Protein AF-A0A557SQX6-F1 (afdb_monomer_lite)

pLDDT: mean 94.91, std 8.96, range [35.91, 98.56]

Radius of gyration: 18.78 Å; chains: 1; bounding box: 42×36×48 Å

InterPro domains:
  IPR050682 Molybdate-binding protein ModA/tungstate-binding [PTHR30632] (2-150)

Organism: NCBI:txid2035267

Structure (mmCIF, N/CA/C/O backbone):
data_AF-A0A557SQX6-F1
#
_entry.id   AF-A0A557SQX6-F1
#
loop_
_atom_site.group_PDB
_atom_site.id
_atom_site.type_symbol
_atom_site.label_atom_id
_atom_site.label_alt_id
_atom_site.label_comp_id
_atom_site.label_asym_id
_atom_site.label_entity_id
_atom_site.label_seq_id
_atom_site.pdbx_PDB_ins_code
_atom_site.Cartn_x
_atom_site.Cartn_y
_atom_site.Cartn_z
_atom_site.occupancy
_atom_site.B_iso_or_equiv
_atom_site.auth_seq_id
_atom_site.auth_comp_id
_atom_site.auth_asym_id
_atom_site.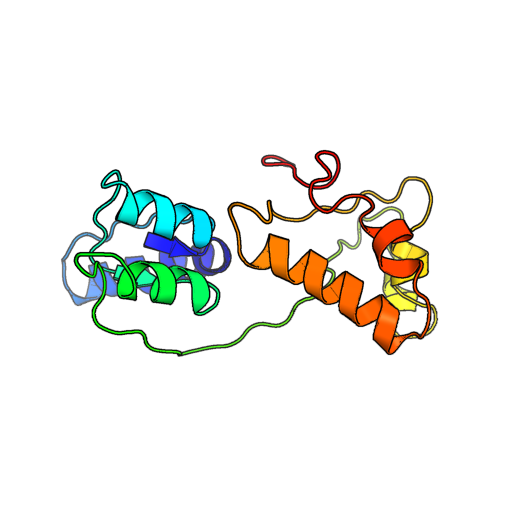auth_atom_id
_atom_site.pdbx_PDB_model_num
ATOM 1 N N . MET A 1 1 ? -12.203 -1.960 12.581 1.00 97.19 1 MET A N 1
ATOM 2 C CA . MET A 1 1 ? -11.815 -1.516 11.217 1.00 97.19 1 MET A CA 1
ATOM 3 C C . MET A 1 1 ? -10.361 -1.873 10.956 1.00 97.19 1 MET A C 1
ATOM 5 O O . MET A 1 1 ? -9.567 -1.877 11.889 1.00 97.19 1 MET A O 1
ATOM 9 N N . TYR A 1 2 ? -9.987 -2.161 9.713 1.00 97.69 2 TYR A N 1
ATOM 10 C CA . TYR A 1 2 ? -8.621 -2.588 9.388 1.00 97.69 2 TYR A CA 1
ATOM 11 C C . TYR A 1 2 ? -8.209 -2.144 7.972 1.00 97.69 2 TYR A C 1
ATOM 13 O O . TYR A 1 2 ? -9.048 -1.768 7.150 1.00 97.69 2 TYR A O 1
ATOM 21 N N . ALA A 1 3 ? -6.904 -2.149 7.690 1.00 97.06 3 ALA A N 1
ATOM 22 C CA . ALA A 1 3 ? -6.372 -1.817 6.371 1.00 97.06 3 ALA A CA 1
ATOM 23 C C . ALA A 1 3 ? -6.873 -2.805 5.310 1.00 97.06 3 ALA A C 1
ATOM 25 O O . ALA A 1 3 ? -6.971 -3.999 5.574 1.00 97.06 3 ALA A O 1
ATOM 26 N N . GLY A 1 4 ? -7.118 -2.344 4.083 1.00 94.25 4 GLY A N 1
ATOM 27 C CA . GLY A 1 4 ? -7.612 -3.196 2.993 1.00 94.25 4 GLY A CA 1
ATOM 28 C C . GLY A 1 4 ? -6.761 -4.450 2.728 1.00 94.25 4 GLY A C 1
ATOM 29 O O . GLY A 1 4 ? -7.296 -5.488 2.353 1.00 94.25 4 GLY A O 1
ATOM 30 N N . SER A 1 5 ? -5.453 -4.400 2.997 1.00 93.44 5 SER A N 1
ATOM 31 C CA . SER A 1 5 ? -4.548 -5.558 2.905 1.00 93.44 5 SER A CA 1
ATOM 32 C C . SER A 1 5 ? -4.857 -6.689 3.897 1.00 93.44 5 SER A C 1
ATOM 34 O O . SER A 1 5 ? -4.362 -7.796 3.720 1.00 93.44 5 SER A O 1
ATOM 36 N N . PHE A 1 6 ? -5.669 -6.434 4.925 1.00 95.31 6 PHE A N 1
ATOM 37 C CA . PHE A 1 6 ? -6.049 -7.400 5.955 1.00 95.31 6 PHE A CA 1
ATOM 38 C C . PHE A 1 6 ? -7.421 -8.047 5.732 1.00 95.31 6 PHE A C 1
ATOM 40 O O . PHE A 1 6 ? -7.755 -8.957 6.486 1.00 95.31 6 PHE A O 1
ATOM 47 N N . VAL A 1 7 ? -8.192 -7.636 4.710 1.00 95.94 7 VAL A N 1
ATOM 48 C CA . VAL A 1 7 ? -9.579 -8.103 4.478 1.00 95.94 7 VAL A CA 1
ATOM 49 C C . VAL A 1 7 ? -9.686 -9.621 4.561 1.00 95.94 7 VAL A C 1
ATOM 51 O O . VAL A 1 7 ? -10.436 -10.129 5.381 1.00 95.94 7 VAL A O 1
ATOM 54 N N . LYS A 1 8 ? -8.879 -10.354 3.789 1.00 95.25 8 LYS A N 1
ATOM 55 C CA . LYS A 1 8 ? -8.960 -11.819 3.763 1.00 95.25 8 LYS A CA 1
ATOM 56 C C . LYS A 1 8 ? -8.684 -12.453 5.132 1.00 95.25 8 LYS A C 1
ATOM 58 O O . LYS A 1 8 ? -9.381 -13.365 5.544 1.00 95.25 8 LYS A O 1
ATOM 63 N N . ILE A 1 9 ? -7.681 -11.957 5.857 1.00 94.88 9 ILE A N 1
ATOM 64 C CA . ILE A 1 9 ? -7.322 -12.491 7.180 1.00 94.88 9 ILE A CA 1
ATOM 65 C C . ILE A 1 9 ? -8.429 -12.196 8.195 1.00 94.88 9 ILE A C 1
ATOM 67 O O . ILE A 1 9 ? -8.778 -13.053 9.003 1.00 94.88 9 ILE A O 1
ATOM 71 N N . PHE A 1 10 ? -8.979 -10.985 8.174 1.00 96.56 10 PHE A N 1
ATOM 72 C CA . PHE A 1 10 ? -9.982 -10.578 9.145 1.00 96.56 10 PHE A CA 1
ATOM 73 C C . PHE A 1 10 ? -11.340 -11.226 8.894 1.00 96.56 10 PHE A C 1
ATOM 75 O O . PHE A 1 10 ? -11.961 -11.676 9.851 1.00 96.56 10 PHE A O 1
ATOM 82 N N . GLU A 1 11 ? -11.757 -11.339 7.636 1.00 97.12 11 GLU A N 1
ATOM 83 C CA . GLU A 1 11 ? -13.059 -11.910 7.284 1.00 97.12 11 GLU A CA 1
ATOM 84 C C . GLU A 1 11 ? -13.051 -13.446 7.281 1.00 97.12 11 GLU A C 1
ATOM 86 O O . GLU A 1 11 ? -14.001 -14.050 7.770 1.00 97.12 11 GLU A O 1
ATOM 91 N N . ASP A 1 12 ? -11.975 -14.095 6.816 1.00 97.44 12 ASP A N 1
ATOM 92 C CA . ASP A 1 12 ? -11.951 -15.562 6.695 1.00 97.44 12 ASP A CA 1
ATOM 93 C C . ASP A 1 12 ? -11.418 -16.262 7.958 1.00 97.44 12 ASP A C 1
ATOM 95 O O . ASP A 1 12 ? -11.700 -17.442 8.174 1.00 97.44 12 ASP A O 1
ATOM 99 N N . ILE A 1 13 ? -10.610 -15.575 8.781 1.00 97.38 13 ILE A N 1
ATOM 100 C CA . ILE A 1 13 ? -9.874 -16.200 9.896 1.00 97.38 13 ILE A CA 1
ATOM 101 C C . ILE A 1 13 ? -10.218 -15.547 11.236 1.00 97.38 13 ILE A C 1
ATOM 103 O O . ILE A 1 13 ? -10.786 -16.203 12.108 1.00 97.38 13 ILE A O 1
ATOM 107 N N . ILE A 1 14 ? -9.865 -14.272 11.432 1.00 96.56 14 ILE A N 1
ATOM 108 C CA . ILE A 1 14 ? -9.927 -13.632 12.758 1.00 96.56 14 ILE A CA 1
ATOM 109 C C . ILE A 1 14 ? -11.368 -13.429 13.219 1.00 96.56 14 ILE A C 1
ATOM 111 O O . ILE A 1 14 ? -11.691 -13.782 14.350 1.00 96.56 14 ILE A O 1
ATOM 115 N N . GLY A 1 15 ? -12.229 -12.887 12.357 1.00 97.25 15 GLY A N 1
ATOM 116 C CA . GLY A 1 15 ? -13.639 -12.650 12.651 1.00 97.25 15 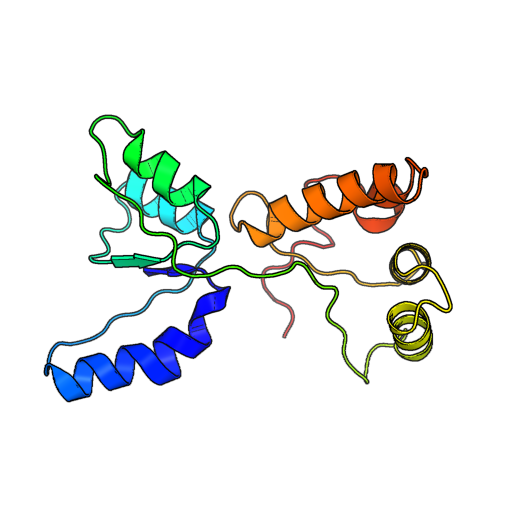GLY A CA 1
ATOM 117 C C . GLY A 1 15 ? -14.360 -13.937 13.054 1.00 97.25 15 GLY A C 1
ATOM 118 O O . GLY A 1 15 ? -14.820 -14.022 14.195 1.00 97.25 15 GLY A O 1
ATOM 119 N N . PRO A 1 16 ? -14.380 -14.977 12.197 1.00 97.88 16 PRO A N 1
ATOM 120 C CA . PRO A 1 16 ? -15.000 -16.259 12.526 1.00 97.88 16 PRO A CA 1
ATOM 121 C C . PRO A 1 16 ? -14.432 -16.903 13.798 1.00 97.88 16 PRO A C 1
ATOM 123 O O . PRO A 1 16 ? -15.196 -17.383 14.639 1.00 97.88 16 PRO A O 1
ATOM 126 N N . ALA A 1 17 ? -13.106 -16.883 13.985 1.00 98.19 17 ALA A N 1
ATOM 127 C CA . ALA A 1 17 ? -12.477 -17.444 15.179 1.00 98.19 17 ALA A CA 1
ATOM 128 C C . ALA A 1 17 ? -12.883 -16.694 16.457 1.00 98.19 17 ALA A C 1
ATOM 130 O O . ALA A 1 17 ? -13.225 -17.332 17.452 1.00 98.19 17 ALA A O 1
ATOM 131 N N . PHE A 1 18 ? -12.895 -15.358 16.428 1.00 97.88 18 PHE A N 1
ATOM 132 C CA . PHE A 1 18 ? -13.312 -14.525 17.556 1.00 97.88 18 PHE A CA 1
ATOM 133 C C . PHE A 1 18 ? -14.772 -14.781 17.935 1.00 97.88 18 PHE A C 1
ATOM 135 O O . PHE A 1 18 ? -15.067 -14.992 19.114 1.00 97.88 18 PHE A O 1
ATOM 142 N N . GLN A 1 19 ? -15.679 -14.820 16.952 1.00 97.75 19 GLN A N 1
ATOM 143 C CA . GLN A 1 19 ? -17.095 -15.094 17.211 1.00 97.75 19 GLN A CA 1
ATOM 144 C C . GLN A 1 19 ? -17.293 -16.484 17.814 1.00 97.75 19 GLN A C 1
ATOM 146 O O . GLN A 1 19 ? -18.015 -16.625 18.797 1.00 97.75 19 GLN A O 1
ATOM 151 N N . ASN A 1 20 ? -16.618 -17.501 17.271 1.00 98.12 20 ASN A N 1
ATOM 152 C CA . ASN A 1 20 ? -16.729 -18.872 17.765 1.00 98.12 20 ASN A CA 1
ATOM 153 C C . ASN A 1 20 ? -16.173 -19.037 19.191 1.00 98.12 20 ASN A C 1
ATOM 155 O O . ASN A 1 20 ? -16.725 -19.794 19.982 1.00 98.12 20 ASN A O 1
ATOM 159 N N . GLN A 1 21 ? -15.086 -18.337 19.531 1.00 98.44 21 GLN A N 1
ATOM 160 C CA . GLN A 1 21 ? -14.450 -18.456 20.847 1.00 98.44 21 GLN A CA 1
ATOM 161 C C . GLN A 1 21 ? -15.134 -17.625 21.937 1.00 98.44 21 GLN A C 1
ATOM 163 O O . GLN A 1 21 ? -15.117 -18.024 23.099 1.00 98.44 21 GLN A O 1
ATOM 168 N N . THR A 1 22 ? -15.704 -16.470 21.588 1.00 97.88 22 THR A N 1
ATOM 169 C CA . THR A 1 22 ? -16.225 -15.510 22.578 1.00 97.88 22 THR A CA 1
ATOM 170 C C . THR A 1 22 ? -17.748 -15.424 22.609 1.00 97.88 22 THR A C 1
ATOM 172 O O . THR A 1 22 ? -18.313 -14.968 23.598 1.00 97.88 22 THR A O 1
ATOM 175 N N . GLY A 1 23 ? -18.425 -15.821 21.528 1.00 97.56 23 GLY A N 1
ATOM 176 C CA . GLY A 1 23 ? -19.859 -15.598 21.331 1.00 97.56 23 GLY A CA 1
ATOM 177 C C . GLY A 1 23 ? -20.237 -14.145 21.007 1.00 97.56 23 GLY A C 1
ATOM 178 O O . GLY A 1 23 ? -21.410 -13.867 20.757 1.00 97.56 23 GLY A O 1
ATOM 179 N N . HIS A 1 24 ? -19.285 -13.206 20.982 1.00 97.31 24 HIS A N 1
ATOM 180 C CA . HIS A 1 24 ? -19.547 -11.819 20.599 1.00 97.31 24 HIS A CA 1
ATOM 181 C C . HIS A 1 24 ? -19.633 -11.665 19.081 1.00 97.31 24 HIS A C 1
ATOM 183 O O . HIS A 1 24 ? -18.955 -12.360 18.331 1.00 97.31 24 HIS A O 1
ATOM 189 N N . THR A 1 25 ? -20.465 -10.732 18.612 1.00 97.06 25 THR A N 1
ATOM 190 C CA . THR A 1 25 ? -20.579 -10.451 17.174 1.00 97.06 25 THR A CA 1
ATOM 191 C C . THR A 1 25 ? -19.340 -9.716 16.681 1.00 97.06 25 THR A C 1
ATOM 193 O O . THR A 1 25 ? -18.918 -8.729 17.277 1.00 97.06 25 THR A O 1
ATOM 196 N N . TYR A 1 26 ? -18.786 -10.184 15.568 1.00 96.94 26 TYR A N 1
ATOM 197 C CA . TYR A 1 26 ? -17.712 -9.512 14.855 1.00 96.94 26 TYR A CA 1
ATOM 198 C C . TYR A 1 26 ? -18.298 -8.672 13.717 1.00 96.94 26 TYR A C 1
ATOM 200 O O . TYR A 1 26 ? -19.144 -9.153 12.965 1.00 96.94 26 TYR A O 1
ATOM 208 N N . VAL A 1 27 ? -17.832 -7.428 13.580 1.00 96.56 27 VAL A N 1
ATOM 209 C CA . VAL A 1 27 ? -18.161 -6.555 12.447 1.00 96.56 27 VAL A CA 1
ATOM 210 C C . VAL A 1 27 ? -16.871 -5.964 11.887 1.00 96.56 27 VAL A C 1
ATOM 212 O O . VAL A 1 27 ? -16.220 -5.121 12.512 1.00 96.56 27 VAL A O 1
ATOM 215 N N . GLY A 1 28 ? -16.492 -6.427 10.699 1.00 96.12 28 GLY A N 1
ATOM 216 C CA . GLY A 1 28 ? -15.322 -5.965 9.970 1.00 96.12 28 GLY A CA 1
ATOM 217 C C . GLY A 1 28 ? -15.647 -4.872 8.953 1.00 96.12 28 GLY A C 1
ATOM 218 O O . GLY A 1 28 ? -16.701 -4.864 8.325 1.00 96.12 28 GLY A O 1
ATOM 219 N N . GLU A 1 29 ? -14.722 -3.928 8.775 1.00 96.94 29 GLU A N 1
ATOM 220 C CA . GLU A 1 29 ? -14.782 -2.947 7.687 1.00 96.94 29 GLU A CA 1
ATOM 221 C C . GLU A 1 29 ? -13.352 -2.628 7.232 1.00 96.94 29 GLU A C 1
ATOM 223 O O . GLU A 1 29 ? -12.570 -2.008 7.968 1.00 96.94 29 GLU A O 1
ATOM 228 N N . GLY A 1 30 ? -13.022 -3.082 6.020 1.00 96.25 30 GLY A N 1
ATOM 229 C CA . GLY A 1 30 ? -11.745 -2.846 5.353 1.00 96.25 30 GLY A CA 1
ATOM 230 C C . GLY A 1 30 ? -11.747 -1.564 4.518 1.00 96.25 30 GLY A C 1
ATOM 231 O O . GLY A 1 30 ? -12.629 -1.368 3.680 1.00 96.25 30 GLY A O 1
ATOM 232 N N . LYS A 1 31 ? -10.752 -0.692 4.722 1.00 96.81 31 LYS A N 1
ATOM 233 C CA . LYS A 1 31 ? -10.516 0.531 3.923 1.00 96.81 31 LYS A CA 1
ATOM 234 C C . LYS A 1 31 ? -9.025 0.887 3.873 1.00 96.81 31 LYS A C 1
ATOM 236 O O . LYS A 1 31 ? -8.210 0.270 4.555 1.00 96.81 31 LYS A O 1
ATOM 241 N N . GLY A 1 32 ? -8.652 1.899 3.089 1.00 96.50 32 GLY A N 1
ATOM 242 C CA . GLY A 1 32 ? -7.307 2.478 3.170 1.00 96.50 32 GLY A CA 1
ATOM 243 C C . GLY A 1 32 ? -7.056 3.081 4.558 1.00 96.50 32 GLY A C 1
ATOM 244 O O . GLY A 1 32 ? -7.930 3.740 5.118 1.00 96.50 32 GLY A O 1
ATOM 245 N N . SER A 1 33 ? -5.891 2.842 5.161 1.00 98.06 33 SER A N 1
ATOM 246 C CA . SER A 1 33 ? -5.663 3.223 6.565 1.00 98.06 33 SER A CA 1
ATOM 247 C C . SER A 1 33 ? -5.683 4.734 6.801 1.00 98.06 33 SER A C 1
ATOM 249 O O . SER A 1 33 ? -6.149 5.171 7.851 1.00 98.06 33 SER A O 1
ATOM 251 N N . VAL A 1 34 ? -5.259 5.541 5.819 1.00 97.81 34 VAL A N 1
ATOM 252 C CA . VAL A 1 34 ? -5.387 7.006 5.899 1.00 97.81 34 VAL A CA 1
ATOM 253 C C . VAL A 1 34 ? -6.865 7.386 5.923 1.00 97.81 34 VAL A C 1
ATOM 255 O O . VAL A 1 34 ? -7.281 8.164 6.782 1.00 97.81 34 VAL A O 1
ATOM 258 N N . GLN A 1 35 ? -7.680 6.764 5.067 1.00 97.75 35 GLN A N 1
ATOM 259 C CA . GLN A 1 35 ? -9.129 6.954 5.070 1.00 97.75 35 GLN A CA 1
ATOM 260 C C . GLN A 1 35 ? -9.761 6.561 6.412 1.00 97.75 35 GLN A C 1
ATOM 262 O O . GLN A 1 35 ? -10.573 7.321 6.932 1.00 97.75 35 GLN A O 1
ATOM 267 N N . VAL A 1 36 ? -9.379 5.421 7.001 1.00 98.12 36 VAL A N 1
ATOM 268 C CA . VAL A 1 36 ? -9.879 5.014 8.328 1.00 98.12 36 VAL A CA 1
ATOM 269 C C . VAL A 1 36 ? -9.505 6.045 9.390 1.00 98.12 36 VAL A C 1
ATOM 271 O O . VAL A 1 36 ? -10.379 6.473 10.137 1.00 98.12 36 VAL A O 1
ATOM 274 N N . SER A 1 37 ? -8.249 6.504 9.423 1.00 98.19 37 SER A N 1
ATOM 275 C CA . SER A 1 37 ? -7.826 7.529 10.387 1.00 98.19 37 SER A CA 1
ATOM 276 C C . SER A 1 37 ? -8.607 8.839 10.231 1.00 98.19 37 SER A C 1
ATOM 278 O O . SER A 1 37 ? -8.984 9.443 11.229 1.00 98.19 37 SER A O 1
ATOM 280 N N . ASN A 1 38 ? -8.929 9.250 8.998 1.00 98.12 38 ASN A N 1
ATOM 281 C CA . ASN A 1 38 ? -9.764 10.427 8.758 1.00 98.12 38 ASN A CA 1
ATOM 282 C C . ASN A 1 38 ? -11.199 10.199 9.265 1.00 98.12 38 ASN A C 1
ATOM 284 O O . ASN A 1 38 ? -11.729 11.049 9.966 1.00 98.12 38 ASN A O 1
ATOM 288 N N . LEU A 1 39 ? -11.804 9.035 8.994 1.00 98.38 39 LEU A N 1
ATOM 289 C CA . LEU A 1 39 ? -13.157 8.709 9.469 1.00 98.38 39 LEU A CA 1
ATOM 290 C C . LEU A 1 39 ? -13.266 8.690 11.000 1.00 98.38 39 LEU A C 1
ATOM 292 O O . LEU A 1 39 ? -14.289 9.115 11.529 1.00 98.38 39 LEU A O 1
ATOM 296 N N . ILE A 1 40 ? -12.232 8.204 11.694 1.00 98.31 40 ILE A N 1
ATOM 297 C CA . ILE A 1 40 ? -12.169 8.219 13.163 1.00 98.31 40 ILE A CA 1
ATOM 298 C C . ILE A 1 40 ? -12.039 9.655 13.667 1.00 98.31 40 ILE A C 1
ATOM 300 O O . ILE A 1 40 ? -12.820 10.090 14.508 1.00 98.31 40 ILE A O 1
ATOM 304 N N . ARG A 1 41 ? -11.079 10.408 13.119 1.00 97.81 41 ARG A N 1
ATOM 305 C CA . ARG A 1 41 ? -10.818 11.795 13.516 1.00 97.81 41 ARG A CA 1
ATOM 306 C C . ARG A 1 41 ? -12.025 12.702 13.315 1.00 97.81 41 ARG A C 1
ATOM 308 O O . ARG A 1 41 ? -12.307 13.546 14.157 1.00 97.81 41 ARG A O 1
ATOM 315 N N . ASP A 1 42 ? -12.730 12.508 12.211 1.00 97.62 42 ASP A N 1
ATOM 316 C CA . ASP A 1 42 ? -13.877 13.324 11.836 1.00 97.62 42 ASP A CA 1
ATOM 317 C C . ASP A 1 42 ? -15.186 12.806 12.490 1.00 97.62 42 ASP A C 1
ATOM 319 O O . ASP A 1 42 ? -16.257 13.360 12.258 1.00 97.62 42 ASP A O 1
ATOM 323 N N . GLY A 1 43 ? -15.123 11.746 13.313 1.00 97.25 43 GLY A N 1
ATOM 324 C CA . GLY A 1 43 ? -16.251 11.221 14.095 1.00 97.25 43 GLY A CA 1
ATOM 325 C C . GLY A 1 43 ? -17.264 10.374 13.314 1.00 97.25 43 GLY A C 1
ATOM 326 O O . GLY A 1 43 ? -18.286 9.970 13.864 1.00 97.25 43 GLY A O 1
ATOM 327 N N . PHE A 1 44 ? -17.001 10.059 12.043 1.00 98.00 44 PHE A N 1
ATOM 328 C CA . PHE A 1 44 ? -17.885 9.235 11.206 1.00 98.00 44 PHE A CA 1
ATOM 329 C C . PHE A 1 44 ? -17.800 7.729 11.506 1.00 98.00 44 PHE A C 1
ATOM 331 O O . PHE A 1 44 ? -18.655 6.951 11.056 1.00 98.00 44 PHE A O 1
ATOM 338 N N . ARG A 1 45 ? -16.750 7.293 12.213 1.00 97.69 45 ARG A N 1
ATOM 339 C CA . ARG A 1 45 ? -16.542 5.911 12.663 1.00 97.69 45 ARG A CA 1
ATOM 340 C C . ARG A 1 45 ? -15.906 5.879 14.048 1.00 97.69 45 ARG A C 1
ATOM 342 O O . ARG A 1 45 ? -14.988 6.638 14.321 1.00 97.69 45 ARG A O 1
ATOM 349 N N . THR A 1 46 ? -16.338 4.934 14.874 1.00 96.94 46 THR A N 1
ATOM 350 C CA . THR A 1 46 ? -15.837 4.723 16.242 1.00 96.94 46 THR A CA 1
ATOM 351 C C . THR A 1 46 ? -15.516 3.237 16.457 1.00 96.94 46 THR A C 1
ATOM 353 O O . THR A 1 46 ? -16.269 2.542 17.138 1.00 96.94 46 THR A O 1
ATOM 356 N N . PRO A 1 47 ? -14.483 2.686 15.794 1.00 97.12 47 PRO A N 1
ATOM 357 C CA . PRO A 1 47 ? -14.171 1.267 15.907 1.00 97.12 47 PRO A CA 1
ATOM 358 C C . PRO A 1 47 ? -13.548 0.933 17.265 1.00 97.12 47 PRO A C 1
ATOM 360 O O . PRO A 1 47 ? -12.714 1.690 17.752 1.00 97.12 47 PRO A O 1
ATOM 363 N N . ASP A 1 48 ? -13.849 -0.253 17.798 1.00 96.44 48 ASP A N 1
ATOM 364 C CA . ASP A 1 48 ? -13.183 -0.764 19.007 1.00 96.44 48 ASP A CA 1
ATOM 365 C C . ASP A 1 48 ? -11.698 -1.074 18.755 1.00 96.44 48 ASP A C 1
ATOM 367 O O . ASP A 1 48 ? -10.847 -0.891 19.620 1.00 96.44 48 ASP A O 1
ATOM 371 N N . ILE A 1 49 ? -11.379 -1.543 17.543 1.00 96.12 49 ILE A N 1
ATOM 372 C CA . ILE A 1 49 ? -10.015 -1.861 17.105 1.00 96.12 49 ILE A CA 1
ATOM 373 C C . ILE A 1 49 ? -9.769 -1.252 15.724 1.00 96.12 49 ILE A C 1
ATOM 375 O O . ILE A 1 49 ? -10.554 -1.459 14.787 1.00 96.12 49 ILE A O 1
ATOM 379 N N . PHE A 1 50 ? -8.640 -0.552 15.580 1.00 97.94 50 PHE A N 1
ATOM 380 C CA . PHE A 1 50 ? -8.104 -0.107 14.297 1.00 97.94 50 PHE A CA 1
ATOM 381 C C . PHE A 1 50 ? -6.749 -0.762 14.008 1.00 97.94 50 PHE A C 1
ATOM 383 O O . PHE A 1 50 ? -5.773 -0.529 14.713 1.00 97.94 50 PHE A O 1
ATOM 390 N N . VAL A 1 51 ? -6.684 -1.551 12.932 1.00 97.69 51 VAL A N 1
ATOM 391 C CA . VAL A 1 51 ? -5.437 -2.162 12.445 1.00 97.69 51 VAL A CA 1
ATOM 392 C C . VAL A 1 51 ? -4.982 -1.474 11.161 1.00 97.69 51 VAL A C 1
ATOM 394 O O . VAL A 1 51 ? -5.614 -1.603 10.113 1.00 97.69 51 VAL A O 1
ATOM 397 N N . SER A 1 52 ? -3.893 -0.713 11.239 1.00 97.44 52 SER A N 1
ATOM 398 C CA . SER A 1 52 ? -3.372 0.105 10.137 1.00 97.44 52 SER A CA 1
ATOM 399 C C . SER A 1 52 ? -2.275 -0.605 9.337 1.00 97.44 52 SER A C 1
ATOM 401 O O . SER A 1 52 ? -1.522 -1.407 9.880 1.00 97.44 52 SER A O 1
ATOM 403 N N . ALA A 1 53 ? -2.143 -0.265 8.052 1.00 96.25 53 ALA A N 1
ATOM 404 C CA . ALA A 1 53 ? -0.920 -0.489 7.291 1.00 96.25 53 ALA A CA 1
ATOM 405 C C . ALA A 1 53 ? 0.032 0.691 7.548 1.00 96.25 53 ALA A C 1
ATOM 407 O O . ALA A 1 53 ? -0.279 1.837 7.228 1.00 96.25 53 ALA A O 1
ATOM 408 N N . GLY A 1 54 ? 1.184 0.422 8.157 1.00 94.19 54 GLY A N 1
ATOM 409 C CA . GLY A 1 54 ? 2.103 1.467 8.608 1.00 94.19 54 GLY A CA 1
ATOM 410 C C . GLY A 1 54 ? 1.603 2.237 9.839 1.00 94.19 54 GLY A C 1
ATOM 411 O O . GLY A 1 54 ? 0.430 2.179 10.221 1.00 94.19 54 GLY A O 1
ATOM 412 N N . THR A 1 55 ? 2.524 2.967 10.464 1.00 95.94 55 THR A N 1
ATOM 413 C CA . THR A 1 55 ? 2.321 3.628 11.764 1.00 95.94 55 THR A CA 1
ATOM 414 C C . THR A 1 55 ? 1.662 5.001 11.648 1.00 95.94 55 THR A C 1
ATOM 416 O O . THR A 1 55 ? 0.859 5.371 12.503 1.00 95.94 55 THR A O 1
ATOM 419 N N . ILE A 1 56 ? 1.926 5.726 10.553 1.00 96.50 56 ILE A N 1
ATOM 420 C CA . ILE A 1 56 ? 1.482 7.115 10.338 1.00 96.50 56 ILE A CA 1
ATOM 421 C C . ILE A 1 56 ? -0.024 7.317 10.600 1.00 96.50 56 ILE A C 1
ATOM 423 O O . ILE A 1 56 ? -0.363 8.272 11.304 1.00 96.50 56 ILE A O 1
ATOM 427 N N . PRO A 1 57 ? -0.950 6.468 10.103 1.00 97.69 57 PRO A N 1
ATOM 428 C CA . PRO A 1 57 ? -2.376 6.667 10.358 1.00 97.69 57 PRO A CA 1
ATOM 429 C C . PRO A 1 57 ? -2.756 6.604 11.843 1.00 97.69 57 PRO A C 1
ATOM 431 O O . PRO A 1 57 ? -3.632 7.356 12.259 1.00 97.69 57 PRO A O 1
ATOM 434 N N . ILE A 1 58 ? -2.092 5.764 12.648 1.00 97.94 58 ILE A N 1
ATOM 435 C CA . ILE A 1 58 ? -2.338 5.676 14.097 1.00 97.94 58 ILE A CA 1
ATOM 436 C C . ILE A 1 58 ? -1.668 6.849 14.817 1.00 97.94 58 ILE A C 1
ATOM 438 O O . ILE A 1 58 ? -2.312 7.512 15.625 1.00 97.94 58 ILE A O 1
ATOM 442 N N . THR A 1 59 ? -0.423 7.192 14.468 1.00 97.94 59 THR A N 1
ATOM 443 C CA . THR A 1 59 ? 0.279 8.346 15.055 1.00 97.94 59 THR A CA 1
ATOM 444 C C . THR A 1 59 ? -0.494 9.655 14.853 1.00 97.94 59 THR A C 1
ATOM 446 O O . THR A 1 59 ? -0.514 10.502 15.740 1.00 97.94 59 THR A O 1
ATOM 449 N N . ARG A 1 60 ? -1.203 9.819 13.727 1.00 97.00 60 ARG A N 1
ATOM 450 C CA . ARG A 1 60 ? -2.105 10.966 13.503 1.00 97.00 60 ARG A CA 1
ATOM 451 C C . ARG A 1 60 ? -3.276 11.021 14.488 1.00 97.00 60 ARG A C 1
ATOM 453 O O . ARG A 1 60 ? -3.684 12.118 14.850 1.00 97.00 60 ARG A O 1
ATOM 460 N N . LEU A 1 61 ? -3.814 9.872 14.901 1.00 98.38 61 LEU A N 1
ATOM 461 C CA . LEU A 1 61 ? -4.878 9.792 15.909 1.00 98.38 61 LEU A CA 1
ATOM 462 C C . LEU A 1 61 ? -4.337 10.079 17.311 1.00 98.38 61 LEU A C 1
ATOM 464 O O . LEU A 1 61 ? -4.986 10.786 18.078 1.00 98.38 61 LEU A O 1
ATOM 468 N N . MET A 1 62 ? -3.133 9.589 17.617 1.00 98.31 62 MET A N 1
ATOM 469 C CA . MET A 1 62 ? -2.444 9.882 18.878 1.00 98.31 62 MET A CA 1
ATOM 470 C C . MET A 1 62 ? -2.132 11.374 19.023 1.00 98.31 62 MET A C 1
ATOM 472 O O . MET A 1 62 ? -2.340 11.956 20.081 1.00 98.31 62 MET A O 1
ATOM 476 N N . ASN A 1 63 ? -1.704 12.015 17.934 1.00 97.88 63 ASN A N 1
ATOM 477 C CA . ASN A 1 63 ? -1.384 13.444 17.901 1.00 97.88 63 ASN A CA 1
ATOM 478 C C . ASN A 1 63 ? -2.619 14.351 17.737 1.00 97.88 63 ASN A C 1
ATOM 480 O O . ASN A 1 63 ? -2.468 15.566 17.598 1.00 97.88 63 ASN A O 1
ATOM 484 N N . ASN A 1 64 ? -3.835 13.796 17.705 1.00 97.56 64 ASN A N 1
ATOM 485 C CA . ASN A 1 64 ? -5.055 14.599 17.687 1.00 97.56 64 ASN A CA 1
ATOM 486 C C . ASN A 1 64 ? -5.218 15.366 19.014 1.00 97.56 64 ASN A C 1
ATOM 488 O O . ASN A 1 64 ? -4.635 15.007 20.033 1.00 97.56 64 ASN A O 1
ATOM 492 N N . THR A 1 65 ? -6.010 16.438 19.026 1.00 96.06 65 THR A N 1
ATOM 493 C CA . THR A 1 65 ? -6.318 17.193 20.252 1.00 96.06 65 THR A CA 1
ATOM 494 C C . THR A 1 65 ? -7.838 17.279 20.435 1.00 96.06 65 THR A C 1
ATOM 496 O O . THR A 1 65 ? -8.478 18.020 19.688 1.00 96.06 65 THR A O 1
ATOM 499 N N . PRO A 1 66 ? -8.434 16.542 21.397 1.00 95.88 66 PRO A N 1
ATOM 500 C CA . PRO A 1 66 ? -7.793 15.577 22.306 1.00 95.88 66 PRO A CA 1
ATOM 501 C C . PRO A 1 66 ? -7.301 14.306 21.577 1.00 95.88 66 PRO A C 1
ATOM 503 O O . PRO A 1 66 ? -7.813 14.012 20.492 1.00 95.88 66 PRO A O 1
ATOM 506 N N . PRO A 1 67 ? -6.339 13.545 22.136 1.00 97.69 67 PRO A N 1
ATOM 507 C CA . PRO A 1 67 ? -5.895 12.280 21.549 1.00 97.69 67 PRO A CA 1
ATOM 508 C C . PRO A 1 67 ? -7.061 11.315 21.314 1.00 97.69 67 PRO A C 1
ATOM 510 O O . PRO A 1 67 ? -7.963 11.204 22.143 1.00 97.69 67 PRO A O 1
ATOM 513 N N . LEU A 1 68 ? -7.041 10.624 20.172 1.00 98.00 68 LEU A N 1
ATOM 514 C CA . LEU A 1 68 ? -8.039 9.607 19.801 1.00 98.00 68 LEU A CA 1
ATOM 515 C C . LEU A 1 68 ? -7.486 8.177 19.884 1.00 98.00 68 LEU A C 1
ATOM 517 O O . LEU A 1 68 ? -8.206 7.217 19.622 1.00 98.00 68 LEU A O 1
ATOM 521 N N . ALA A 1 69 ? -6.204 8.040 20.215 1.00 97.62 69 ALA A N 1
ATOM 522 C CA . ALA A 1 69 ? -5.535 6.787 20.525 1.00 97.62 69 ALA A CA 1
ATOM 523 C C . ALA A 1 69 ? -4.391 7.082 21.503 1.00 97.62 69 ALA A C 1
ATOM 525 O O . ALA A 1 69 ? -3.679 8.067 21.324 1.00 97.62 69 ALA A O 1
ATOM 526 N N . ASP A 1 70 ? -4.187 6.228 22.502 1.00 97.31 70 ASP A N 1
ATOM 527 C CA . ASP A 1 70 ? -3.128 6.431 23.503 1.00 97.31 70 ASP A CA 1
ATOM 528 C C . ASP A 1 70 ? -1.824 5.705 23.144 1.00 97.31 70 ASP A C 1
ATOM 530 O O . ASP A 1 70 ? -0.743 6.086 23.593 1.00 97.31 70 ASP A O 1
ATOM 534 N N . TRP A 1 71 ? -1.908 4.646 22.335 1.00 97.44 71 TRP A N 1
ATOM 535 C CA . TRP A 1 71 ? -0.777 3.783 22.002 1.00 97.44 71 TRP A CA 1
ATOM 536 C C . TRP A 1 71 ? -0.906 3.174 20.602 1.00 97.44 71 TRP A C 1
ATOM 538 O O . TRP A 1 71 ? -1.979 3.152 19.997 1.00 97.44 71 TRP A O 1
ATOM 548 N N . LEU A 1 72 ? 0.217 2.654 20.102 1.00 97.19 72 LEU A N 1
ATOM 549 C CA . LEU A 1 72 ? 0.290 1.818 18.908 1.00 97.19 72 LEU A CA 1
ATOM 550 C C . LEU A 1 72 ? 1.180 0.604 19.190 1.00 97.19 72 LEU A C 1
ATOM 552 O O . LEU A 1 72 ? 2.120 0.699 19.978 1.00 97.19 72 LEU A O 1
ATOM 556 N N . LEU A 1 73 ? 0.884 -0.525 18.546 1.00 97.44 73 LEU A N 1
ATOM 557 C CA . LEU A 1 73 ? 1.700 -1.740 18.590 1.00 97.44 73 LEU A CA 1
ATOM 558 C C . LEU A 1 73 ? 2.050 -2.168 17.166 1.00 97.44 73 LEU A C 1
ATOM 560 O O . LEU A 1 73 ? 1.165 -2.405 16.343 1.00 97.44 73 LEU A O 1
ATOM 564 N N . GLU A 1 74 ? 3.342 -2.306 16.895 1.00 96.81 74 GLU A N 1
ATOM 565 C CA . GLU A 1 74 ? 3.851 -2.867 15.647 1.00 96.81 74 GLU A CA 1
ATOM 566 C C . GLU A 1 74 ? 3.945 -4.390 15.778 1.00 96.81 74 GLU A C 1
ATOM 568 O O . GLU A 1 74 ? 4.581 -4.902 16.696 1.00 96.81 74 GLU A O 1
ATOM 573 N N . PHE A 1 75 ? 3.297 -5.125 14.872 1.00 94.94 75 PHE A N 1
ATOM 574 C CA . PHE A 1 75 ? 3.244 -6.594 14.926 1.00 94.94 75 PHE A CA 1
ATOM 575 C C . PHE A 1 75 ? 3.644 -7.276 13.612 1.00 94.94 75 PHE A C 1
ATOM 577 O O . PHE A 1 75 ? 3.669 -8.503 13.537 1.00 94.94 75 PHE A O 1
ATOM 584 N N . GLY A 1 76 ? 3.936 -6.509 12.562 1.00 92.50 76 GLY A N 1
ATOM 585 C CA . GLY A 1 76 ? 4.275 -7.069 11.261 1.00 92.50 76 GLY A CA 1
ATOM 586 C C . GLY A 1 76 ? 4.805 -6.031 10.285 1.00 92.50 76 GLY A C 1
ATOM 587 O O . GLY A 1 76 ? 4.640 -4.826 10.470 1.00 92.50 76 GLY A O 1
ATOM 588 N N . SER A 1 77 ? 5.428 -6.531 9.226 1.00 93.25 77 SER A N 1
ATOM 589 C CA . SER A 1 77 ? 5.944 -5.755 8.106 1.00 93.25 77 SER A CA 1
ATOM 590 C C . SER A 1 77 ? 5.454 -6.350 6.786 1.00 93.25 77 SER A C 1
ATOM 592 O O . SER A 1 77 ? 4.979 -7.485 6.726 1.00 93.25 77 SER A O 1
ATOM 594 N N . ALA A 1 78 ? 5.532 -5.554 5.724 1.00 91.88 78 ALA A N 1
ATOM 595 C CA . ALA A 1 78 ? 5.216 -5.969 4.367 1.00 91.88 78 ALA A CA 1
ATOM 596 C C . ALA A 1 78 ? 6.222 -5.342 3.401 1.00 91.88 78 ALA A C 1
ATOM 598 O O . ALA A 1 78 ? 6.868 -4.343 3.724 1.00 91.88 78 ALA A O 1
ATOM 599 N N . GLU A 1 79 ? 6.318 -5.913 2.207 1.00 94.56 79 GLU A N 1
ATOM 600 C CA . GLU A 1 79 ? 7.208 -5.439 1.154 1.00 94.56 79 GLU A CA 1
ATOM 601 C C . GLU A 1 79 ? 6.398 -4.896 -0.022 1.00 94.56 79 GLU A C 1
ATOM 603 O O . GLU A 1 79 ? 5.340 -5.423 -0.380 1.00 94.56 79 GLU A O 1
ATOM 608 N N . MET A 1 80 ? 6.904 -3.827 -0.636 1.00 95.38 80 MET A N 1
ATOM 609 C CA . MET A 1 80 ? 6.364 -3.334 -1.897 1.00 95.38 80 MET A CA 1
ATOM 610 C C . MET A 1 80 ? 6.842 -4.245 -3.024 1.00 95.38 80 MET A C 1
ATOM 612 O O . MET A 1 80 ? 8.041 -4.417 -3.224 1.00 95.38 80 MET A O 1
ATOM 616 N N . VAL A 1 81 ? 5.898 -4.795 -3.780 1.00 95.69 81 VAL A N 1
ATOM 617 C CA . VAL A 1 81 ? 6.170 -5.666 -4.927 1.00 95.69 81 VAL A CA 1
ATOM 618 C C . VAL A 1 81 ? 5.331 -5.243 -6.124 1.00 95.69 81 VAL A C 1
ATOM 620 O O . VAL A 1 81 ? 4.269 -4.635 -5.975 1.00 95.69 81 VAL A O 1
ATOM 623 N N . ILE A 1 82 ? 5.788 -5.602 -7.322 1.00 95.75 82 ILE A N 1
ATOM 624 C CA . ILE A 1 82 ? 4.999 -5.485 -8.549 1.00 95.75 82 ILE A CA 1
ATOM 625 C C . ILE A 1 82 ? 4.360 -6.842 -8.814 1.00 95.75 82 ILE A C 1
ATOM 627 O O . ILE A 1 82 ? 5.035 -7.806 -9.169 1.00 95.75 82 ILE A O 1
ATOM 631 N N . THR A 1 83 ? 3.047 -6.917 -8.626 1.00 95.38 83 THR A N 1
ATOM 632 C CA . THR A 1 83 ? 2.264 -8.117 -8.926 1.00 95.38 83 THR A CA 1
ATOM 633 C C . THR A 1 83 ? 1.807 -8.114 -10.376 1.00 95.38 83 THR A C 1
ATOM 635 O O . THR A 1 83 ? 1.421 -7.072 -10.903 1.00 95.38 83 THR A O 1
ATOM 638 N N . TYR A 1 84 ? 1.769 -9.286 -11.000 1.00 96.38 84 TYR A N 1
ATOM 639 C CA . TYR A 1 84 ? 1.260 -9.455 -12.356 1.00 96.38 84 TYR A CA 1
ATOM 640 C C . TYR A 1 84 ? 0.622 -10.832 -12.543 1.00 96.38 84 TYR A C 1
ATOM 642 O O . TYR A 1 84 ? 0.793 -11.730 -11.723 1.00 96.38 84 TYR A O 1
ATOM 650 N N . SER A 1 85 ? -0.141 -10.978 -13.626 1.00 95.00 85 SER A N 1
ATOM 651 C CA . SER A 1 85 ? -0.827 -12.219 -13.991 1.00 95.00 85 SER A CA 1
ATOM 652 C C . SER A 1 85 ? -0.124 -12.911 -15.165 1.00 95.00 85 SER A C 1
ATOM 654 O O . SER A 1 85 ? 0.357 -12.208 -16.060 1.00 95.00 85 SER A O 1
ATOM 656 N N . PRO A 1 86 ? -0.145 -14.257 -15.239 1.00 96.56 86 PRO A N 1
ATOM 657 C CA . PRO A 1 86 ? 0.210 -15.008 -16.447 1.00 96.56 86 PRO A CA 1
ATOM 658 C C . PRO A 1 86 ? -0.557 -14.577 -17.703 1.00 96.56 86 PRO A C 1
ATOM 660 O O . PRO A 1 86 ? -0.064 -14.738 -18.813 1.00 96.56 86 PRO A O 1
ATOM 663 N N . ASN A 1 87 ? -1.740 -13.980 -17.528 1.00 96.25 87 ASN A N 1
ATOM 664 C CA . ASN A 1 87 ? -2.568 -13.465 -18.620 1.00 96.25 87 ASN A CA 1
ATOM 665 C C . ASN A 1 87 ? -2.203 -12.025 -19.035 1.00 96.25 87 ASN A C 1
ATOM 667 O O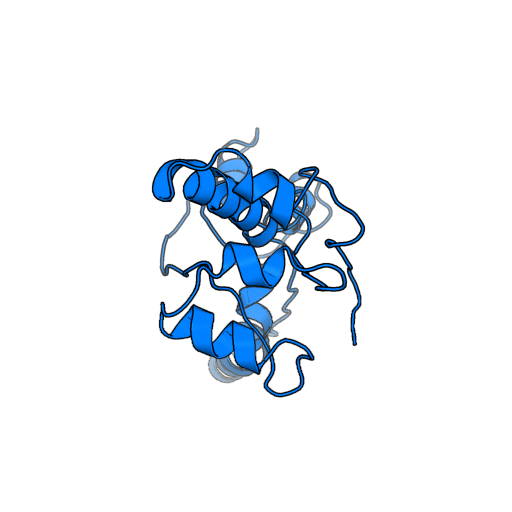 . ASN A 1 87 ? -2.887 -11.439 -19.872 1.00 96.25 87 ASN A O 1
ATOM 671 N N . SER A 1 88 ? -1.173 -11.419 -18.432 1.00 94.38 88 SER A N 1
ATOM 672 C CA . SER A 1 88 ? -0.708 -10.084 -18.815 1.00 94.38 88 SER A CA 1
ATOM 673 C C . SER A 1 88 ? -0.152 -10.098 -20.246 1.00 94.38 88 SER A C 1
ATOM 675 O O . SER A 1 88 ? 0.687 -10.950 -20.547 1.00 94.38 88 SER A O 1
ATOM 677 N N . PRO A 1 89 ? -0.501 -9.121 -21.107 1.00 94.88 89 PRO A N 1
ATOM 678 C CA . PRO A 1 89 ? 0.119 -8.971 -22.427 1.00 94.88 89 PRO A CA 1
ATOM 679 C C . PRO A 1 89 ? 1.650 -8.840 -22.376 1.00 94.88 89 PRO A C 1
ATOM 681 O O . PRO A 1 89 ? 2.331 -9.173 -23.340 1.00 94.88 89 PRO A O 1
ATOM 684 N N . TYR A 1 90 ? 2.186 -8.395 -21.235 1.00 96.50 90 TYR A N 1
ATOM 685 C CA . TYR A 1 90 ? 3.615 -8.188 -20.994 1.00 96.50 90 TYR A CA 1
ATOM 686 C C . TYR A 1 90 ? 4.254 -9.307 -20.152 1.00 96.50 90 TYR A C 1
ATOM 688 O O . TYR A 1 90 ? 5.366 -9.135 -19.658 1.00 96.50 90 TYR A O 1
ATOM 696 N N . TYR A 1 91 ? 3.580 -10.451 -19.954 1.00 97.62 91 TYR A N 1
ATOM 697 C CA . TYR A 1 91 ? 4.042 -11.519 -19.053 1.00 97.62 91 TYR A CA 1
ATOM 698 C C . TYR A 1 91 ? 5.480 -11.978 -19.334 1.00 97.62 91 TYR A C 1
ATOM 700 O O . TYR A 1 91 ? 6.274 -12.109 -18.407 1.00 97.62 91 TYR A O 1
ATOM 708 N N . ALA A 1 92 ? 5.843 -12.166 -20.607 1.00 97.94 92 ALA A N 1
ATOM 709 C CA . ALA A 1 92 ? 7.184 -12.618 -20.976 1.00 97.94 92 ALA A CA 1
ATOM 710 C C . ALA A 1 92 ? 8.285 -11.640 -20.523 1.00 97.94 92 ALA A C 1
ATOM 712 O O . ALA A 1 92 ? 9.315 -12.073 -20.011 1.00 97.94 92 ALA A O 1
ATOM 713 N N . ASP A 1 93 ? 8.067 -10.333 -20.674 1.00 98.06 93 ASP A N 1
ATOM 714 C CA . ASP A 1 93 ? 9.031 -9.318 -20.242 1.00 98.06 93 ASP A CA 1
ATOM 715 C C . ASP A 1 93 ? 9.008 -9.121 -18.722 1.00 98.06 93 ASP A C 1
ATOM 717 O O . ASP A 1 93 ? 10.058 -8.931 -18.112 1.00 98.06 93 ASP A O 1
ATOM 721 N N . LEU A 1 94 ? 7.842 -9.256 -18.083 1.00 98.12 94 LEU A N 1
ATOM 722 C CA . LEU A 1 94 ? 7.723 -9.245 -16.622 1.00 98.12 94 LEU A CA 1
ATOM 723 C C . LEU A 1 94 ? 8.477 -10.419 -15.974 1.00 98.12 94 LEU A C 1
ATOM 725 O O . LEU A 1 94 ? 9.114 -10.231 -14.938 1.00 98.12 94 LEU A O 1
ATOM 729 N N . GLU A 1 95 ? 8.489 -11.602 -16.595 1.00 98.38 95 GLU A N 1
ATOM 730 C CA . GLU A 1 95 ? 9.294 -12.738 -16.125 1.00 98.38 95 GLU A CA 1
ATOM 731 C C . GLU A 1 95 ? 10.798 -12.503 -16.299 1.00 98.38 95 GLU A C 1
ATOM 733 O O . GLU A 1 95 ? 11.569 -12.813 -15.388 1.00 98.38 95 GLU A O 1
ATOM 738 N N . LYS A 1 96 ? 11.233 -11.917 -17.424 1.00 98.50 96 LYS A N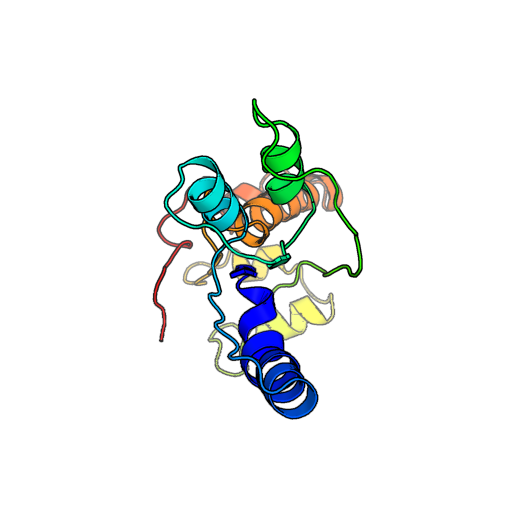 1
ATOM 739 C CA . LYS A 1 96 ? 12.637 -11.501 -17.597 1.00 98.50 96 LYS A CA 1
ATOM 740 C C . LYS A 1 96 ? 13.037 -10.486 -16.525 1.00 98.50 96 LYS A C 1
ATOM 742 O O . LYS A 1 96 ? 14.090 -10.626 -15.907 1.00 98.50 96 LYS A O 1
ATOM 747 N N . ALA A 1 97 ? 12.172 -9.508 -16.250 1.00 98.12 97 ALA A N 1
ATOM 748 C CA . ALA A 1 97 ? 12.401 -8.518 -15.205 1.00 98.12 97 ALA A CA 1
ATOM 749 C C . ALA A 1 97 ? 12.471 -9.144 -13.807 1.00 98.12 97 ALA A C 1
ATOM 751 O O . ALA A 1 97 ? 13.376 -8.827 -13.038 1.00 98.12 97 ALA A O 1
ATOM 752 N N . ARG A 1 98 ? 11.581 -10.094 -13.487 1.00 97.56 98 ARG A N 1
ATOM 753 C CA . ARG A 1 98 ? 11.607 -10.828 -12.209 1.00 97.56 98 ARG A CA 1
ATOM 754 C C . ARG A 1 98 ? 12.911 -11.610 -12.016 1.00 97.56 98 ARG A C 1
ATOM 756 O O . ARG A 1 98 ? 13.372 -11.746 -10.888 1.00 97.56 98 ARG A O 1
ATOM 763 N N . LYS A 1 99 ? 13.504 -12.119 -13.099 1.00 97.88 99 LYS A N 1
ATOM 764 C CA . LYS A 1 99 ? 14.804 -12.814 -13.086 1.00 97.88 99 LYS A CA 1
ATOM 765 C C . LYS A 1 99 ? 16.011 -11.868 -13.089 1.00 97.88 99 LYS A C 1
ATOM 767 O O . LYS A 1 99 ? 17.136 -12.344 -12.989 1.00 97.88 99 LYS A O 1
ATOM 772 N N . GLY A 1 100 ? 15.793 -10.556 -13.201 1.00 96.50 100 GLY A N 1
ATOM 773 C CA . GLY A 1 100 ? 16.859 -9.558 -13.293 1.00 96.50 100 GLY A CA 1
ATOM 774 C C . GLY A 1 100 ? 17.558 -9.512 -14.655 1.00 96.50 100 GLY A C 1
ATOM 775 O O . GLY A 1 100 ? 18.627 -8.923 -14.764 1.00 96.50 100 GLY A O 1
ATOM 776 N N . GLU A 1 101 ? 16.976 -10.124 -15.691 1.00 98.25 101 GLU A N 1
ATOM 777 C CA . GLU A 1 101 ? 17.545 -10.134 -17.046 1.00 98.25 101 GLU A CA 1
ATOM 778 C C . GLU A 1 101 ? 17.373 -8.777 -17.745 1.00 98.25 101 GLU A C 1
ATOM 780 O O . GLU A 1 101 ? 18.209 -8.383 -18.556 1.00 98.25 101 GLU A O 1
ATOM 785 N N . ILE A 1 102 ? 16.294 -8.058 -17.422 1.00 97.94 102 ILE A N 1
ATOM 786 C CA . ILE A 1 102 ? 16.023 -6.690 -17.882 1.00 97.94 102 ILE A CA 1
ATOM 787 C C . ILE A 1 102 ? 15.486 -5.838 -16.722 1.00 97.94 102 ILE A C 1
ATOM 789 O O . ILE A 1 102 ? 14.923 -6.390 -15.772 1.00 97.94 102 ILE A O 1
ATOM 793 N N . PRO A 1 103 ? 15.608 -4.503 -16.764 1.00 97.81 103 PRO A N 1
ATOM 794 C CA . PRO A 1 103 ? 15.075 -3.657 -15.704 1.00 97.81 103 PRO A CA 1
ATOM 795 C C . PRO A 1 103 ? 13.542 -3.654 -15.676 1.00 97.81 103 PRO A C 1
ATOM 797 O O . PRO A 1 103 ? 12.880 -3.439 -16.691 1.00 97.81 103 PRO A O 1
ATOM 800 N N . TRP A 1 104 ? 12.951 -3.836 -14.493 1.00 97.62 104 TRP A N 1
ATOM 801 C CA . TRP A 1 104 ? 11.492 -3.827 -14.320 1.00 97.62 104 TRP A CA 1
ATOM 802 C C . TRP A 1 104 ? 10.856 -2.496 -14.734 1.00 97.62 104 TRP A C 1
ATOM 804 O O . TRP A 1 104 ? 9.760 -2.488 -15.296 1.00 97.62 104 TRP A O 1
ATOM 814 N N . TYR A 1 105 ? 11.549 -1.379 -14.490 1.00 97.38 105 TYR A N 1
ATOM 815 C CA . TYR A 1 105 ? 11.050 -0.049 -14.821 1.00 97.38 105 TYR A CA 1
ATOM 816 C C . TYR A 1 105 ? 10.950 0.165 -16.334 1.00 97.38 105 TYR A C 1
ATOM 818 O O . TYR A 1 105 ? 10.073 0.903 -16.776 1.00 97.38 105 TYR A O 1
ATOM 826 N N . ASP A 1 106 ? 11.765 -0.519 -17.142 1.00 97.56 106 ASP A N 1
ATOM 827 C CA . ASP A 1 106 ? 11.667 -0.445 -18.602 1.00 97.56 106 ASP A CA 1
ATOM 828 C C . ASP A 1 106 ? 10.444 -1.202 -19.123 1.00 97.56 106 ASP A C 1
ATOM 830 O O . ASP A 1 106 ? 9.802 -0.743 -20.064 1.00 97.56 106 ASP A O 1
ATOM 834 N N . VAL A 1 107 ? 10.068 -2.313 -18.478 1.00 97.69 107 VAL A N 1
ATOM 835 C CA . VAL A 1 107 ? 8.865 -3.082 -18.834 1.00 97.69 107 VAL A CA 1
ATOM 836 C C . VAL A 1 107 ? 7.597 -2.292 -18.531 1.00 97.69 107 VAL A C 1
ATOM 838 O O . VAL A 1 107 ? 6.732 -2.157 -19.394 1.00 97.69 107 VAL A O 1
ATOM 841 N N . ILE A 1 108 ? 7.486 -1.725 -17.329 1.00 96.00 108 ILE A N 1
ATOM 842 C CA . ILE A 1 108 ? 6.271 -0.994 -16.942 1.00 96.00 108 ILE A CA 1
ATOM 843 C C . ILE A 1 108 ? 6.151 0.380 -17.624 1.00 96.00 108 ILE A C 1
ATOM 845 O O . ILE A 1 108 ? 5.059 0.935 -17.676 1.00 96.00 108 ILE A O 1
ATOM 849 N N . SER A 1 109 ? 7.254 0.918 -18.163 1.00 95.75 109 SER A N 1
ATOM 850 C CA . SER A 1 109 ? 7.260 2.158 -18.956 1.00 95.75 109 SER A CA 1
ATOM 851 C C . SER A 1 109 ? 6.873 1.936 -20.423 1.00 95.75 109 SER A C 1
ATOM 853 O O . SER A 1 109 ? 6.814 2.896 -21.196 1.00 95.75 109 SER A O 1
ATOM 855 N N . GLN A 1 110 ? 6.647 0.688 -20.855 1.00 95.38 110 GLN A N 1
ATOM 856 C CA . GLN A 1 110 ? 6.285 0.403 -22.241 1.00 95.38 110 GLN A CA 1
ATOM 857 C C . GLN A 1 110 ? 4.937 1.040 -22.603 1.00 95.38 110 GLN A C 1
ATOM 859 O O . GLN A 1 110 ? 3.973 1.032 -21.835 1.00 95.38 110 GLN A O 1
ATOM 864 N N . LYS A 1 111 ? 4.836 1.566 -23.828 1.00 92.12 111 LYS A N 1
ATOM 865 C CA . LYS A 1 111 ? 3.581 2.128 -24.335 1.00 92.12 111 LYS A CA 1
ATOM 866 C C . LYS A 1 111 ? 2.486 1.057 -24.322 1.00 92.12 111 LYS A C 1
ATOM 868 O O . LYS A 1 111 ? 2.651 0.000 -24.924 1.00 92.12 111 LYS A O 1
ATOM 873 N N . GLY A 1 112 ? 1.357 1.375 -23.691 1.00 90.94 112 GLY A N 1
ATOM 874 C CA . GLY A 1 112 ? 0.223 0.458 -23.547 1.00 90.94 112 GLY A CA 1
ATOM 875 C C . GLY A 1 112 ? 0.263 -0.394 -22.277 1.00 90.94 112 GLY A C 1
ATOM 876 O O . GLY A 1 112 ? -0.718 -1.083 -22.004 1.00 90.94 112 GLY A O 1
ATOM 877 N N . PHE A 1 113 ? 1.336 -0.317 -21.480 1.00 94.25 113 PHE A N 1
ATOM 878 C CA . PHE A 1 113 ? 1.375 -0.953 -20.172 1.00 94.25 113 PHE A CA 1
ATOM 879 C C . PHE A 1 113 ? 0.383 -0.262 -19.230 1.00 94.25 113 PHE A C 1
ATOM 881 O O . PHE A 1 113 ? 0.390 0.961 -19.075 1.00 94.25 113 PHE A O 1
ATOM 888 N N . ASP A 1 114 ? -0.482 -1.054 -18.604 1.00 92.31 114 ASP A N 1
ATOM 889 C CA . ASP A 1 114 ? -1.512 -0.563 -17.697 1.00 92.31 114 ASP A CA 1
ATOM 890 C C . ASP A 1 114 ? -1.128 -0.880 -16.247 1.00 92.31 114 ASP A C 1
ATOM 892 O O . ASP A 1 114 ? -1.249 -2.014 -15.781 1.00 92.31 114 ASP A O 1
ATOM 896 N N . PHE A 1 115 ? -0.620 0.132 -15.542 1.00 93.44 115 PHE A N 1
ATOM 897 C CA . PHE A 1 115 ? -0.146 0.012 -14.166 1.00 93.44 115 PHE A CA 1
ATOM 898 C C . PHE A 1 115 ? -1.181 0.557 -13.174 1.00 93.44 115 PHE A C 1
ATOM 900 O O . PHE A 1 115 ? -1.571 1.722 -13.247 1.00 93.44 115 PHE A O 1
ATOM 907 N N . GLY A 1 116 ? -1.610 -0.281 -12.227 1.00 93.88 116 GLY A N 1
ATOM 908 C CA . GLY A 1 116 ? -2.578 0.081 -11.190 1.00 93.88 116 GLY A CA 1
ATOM 909 C C . GLY A 1 116 ? -1.935 0.264 -9.815 1.00 93.88 116 GLY A C 1
ATOM 910 O O . GLY A 1 116 ? -1.074 -0.518 -9.416 1.00 93.88 116 GLY A O 1
ATOM 911 N N . ARG A 1 117 ? -2.400 1.261 -9.057 1.00 93.88 117 ARG A N 1
ATOM 912 C CA . ARG A 1 117 ? -2.033 1.495 -7.651 1.00 93.88 117 ARG A CA 1
ATOM 913 C C . ARG A 1 117 ? -3.204 2.069 -6.859 1.00 93.88 117 ARG A C 1
ATOM 915 O O . ARG A 1 117 ? -4.182 2.558 -7.418 1.00 93.88 117 ARG A O 1
ATOM 922 N N . THR A 1 118 ? -3.100 2.032 -5.536 1.00 93.50 118 THR A N 1
ATOM 923 C CA . THR A 1 118 ? -4.084 2.682 -4.663 1.00 93.50 118 THR A CA 1
ATOM 924 C C . THR A 1 118 ? -3.860 4.187 -4.577 1.00 93.50 118 THR A C 1
ATOM 926 O O . THR A 1 118 ? -2.758 4.682 -4.820 1.00 93.50 118 THR A O 1
ATOM 929 N N . ASP A 1 119 ? -4.916 4.906 -4.205 1.00 94.31 119 ASP A N 1
ATOM 930 C CA . ASP A 1 119 ? -4.865 6.348 -3.982 1.00 94.31 119 ASP A CA 1
ATOM 931 C C . ASP A 1 119 ? -3.933 6.677 -2.806 1.00 94.31 119 ASP A C 1
ATOM 933 O O . ASP A 1 119 ? -4.130 6.182 -1.694 1.00 94.31 119 ASP A O 1
ATOM 937 N N . SER A 1 120 ? -2.917 7.506 -3.048 1.00 94.31 120 SER A N 1
ATOM 938 C CA . SER A 1 120 ? -1.955 7.944 -2.032 1.00 94.31 120 SER A CA 1
ATOM 939 C C . SER A 1 120 ? -2.577 8.822 -0.947 1.00 94.31 120 SER A C 1
ATOM 941 O O . SER A 1 120 ? -2.022 8.903 0.145 1.00 94.31 120 SER A O 1
ATOM 943 N N . GLU A 1 121 ? -3.725 9.451 -1.212 1.00 94.12 121 GLU A N 1
ATOM 944 C CA . GLU A 1 121 ? -4.456 10.245 -0.217 1.00 94.12 121 GLU A CA 1
ATOM 945 C C . GLU A 1 121 ? -5.270 9.361 0.748 1.00 94.12 121 GLU A C 1
ATOM 947 O O . GLU A 1 121 ? -5.661 9.815 1.824 1.00 94.12 121 GLU A O 1
ATOM 952 N N . LEU A 1 122 ? -5.523 8.092 0.396 1.00 94.94 122 LEU A N 1
ATOM 953 C CA . LEU A 1 122 ? -6.422 7.201 1.144 1.00 94.94 122 LEU A CA 1
ATOM 954 C C . LEU A 1 122 ? -5.738 5.938 1.686 1.00 94.94 122 LEU A C 1
ATOM 956 O O . LEU A 1 122 ? -6.143 5.433 2.739 1.00 94.94 122 LEU A O 1
ATOM 960 N N . ASP A 1 123 ? -4.717 5.421 1.001 1.00 95.25 123 ASP A N 1
ATOM 961 C CA . ASP A 1 123 ? -4.059 4.149 1.310 1.00 95.25 123 ASP A CA 1
ATOM 962 C C . ASP A 1 123 ? -2.528 4.316 1.397 1.00 95.25 123 ASP A C 1
ATOM 964 O O . ASP A 1 123 ? -1.903 4.788 0.441 1.00 95.25 123 ASP A O 1
ATOM 968 N N . PRO A 1 124 ? -1.903 3.852 2.495 1.00 96.12 124 PRO A N 1
ATOM 969 C CA . PRO A 1 124 ? -0.457 3.733 2.624 1.00 96.12 124 PRO A CA 1
ATOM 970 C C . PRO A 1 124 ? 0.284 3.123 1.448 1.00 96.12 124 PRO A C 1
ATOM 972 O O . PRO A 1 124 ? 1.305 3.656 1.015 1.00 96.12 124 PRO A O 1
ATOM 975 N N . LYS A 1 125 ? -0.248 2.051 0.861 1.00 94.81 125 LYS A N 1
ATOM 976 C CA . LYS A 1 125 ? 0.345 1.427 -0.327 1.00 94.81 125 LYS A CA 1
ATOM 977 C C . LYS A 1 125 ? 0.465 2.421 -1.491 1.00 94.81 125 LYS A C 1
ATOM 979 O O . LYS A 1 125 ? 1.407 2.341 -2.277 1.00 94.81 125 LYS A O 1
ATOM 984 N N . GLY A 1 126 ? -0.453 3.387 -1.583 1.00 95.19 126 GLY A N 1
ATOM 985 C CA . GLY A 1 126 ? -0.455 4.418 -2.616 1.00 95.19 126 GLY A CA 1
ATOM 986 C C . GLY A 1 126 ? 0.744 5.352 -2.497 1.00 95.19 126 GLY A C 1
ATOM 987 O O . GLY A 1 126 ? 1.499 5.497 -3.458 1.00 95.19 126 GLY A O 1
ATOM 988 N N . TYR A 1 127 ? 0.974 5.934 -1.315 1.00 96.06 127 TYR A N 1
ATOM 989 C CA . TYR A 1 127 ? 2.138 6.804 -1.119 1.00 96.06 127 TYR A CA 1
ATOM 990 C C . TYR A 1 127 ? 3.455 6.016 -1.070 1.00 96.06 127 TYR A C 1
ATOM 992 O O . TYR A 1 127 ? 4.465 6.507 -1.569 1.00 96.06 127 TYR A O 1
ATOM 1000 N N . TYR A 1 128 ? 3.467 4.770 -0.577 1.00 96.94 128 TYR A N 1
ATOM 1001 C CA . TYR A 1 128 ? 4.667 3.927 -0.636 1.00 96.94 128 TYR A CA 1
ATOM 1002 C C . TYR A 1 128 ? 5.049 3.544 -2.068 1.00 96.94 128 TYR A C 1
ATOM 1004 O O . TYR A 1 128 ? 6.233 3.396 -2.347 1.00 96.94 128 TYR A O 1
ATOM 1012 N N . THR A 1 129 ? 4.090 3.462 -2.997 1.00 96.88 129 THR A N 1
ATOM 1013 C CA . THR A 1 129 ? 4.388 3.289 -4.432 1.00 96.88 129 THR A CA 1
ATOM 1014 C C . THR A 1 129 ? 5.160 4.490 -4.986 1.00 96.88 129 THR A C 1
ATOM 1016 O O . THR A 1 129 ? 6.143 4.313 -5.702 1.00 96.88 129 THR A O 1
ATOM 1019 N N . ILE A 1 130 ? 4.763 5.712 -4.615 1.00 97.44 130 ILE A N 1
ATOM 1020 C CA . ILE A 1 130 ? 5.455 6.946 -5.023 1.00 97.44 130 ILE A CA 1
ATOM 1021 C C . ILE A 1 130 ? 6.854 7.008 -4.397 1.00 97.44 130 ILE A C 1
ATOM 1023 O O . ILE A 1 130 ? 7.832 7.291 -5.087 1.00 97.44 130 ILE A O 1
ATOM 1027 N N . ILE A 1 131 ? 6.972 6.688 -3.104 1.00 97.62 131 ILE A N 1
ATOM 1028 C CA . ILE A 1 131 ? 8.264 6.634 -2.407 1.00 97.62 131 ILE A CA 1
ATOM 1029 C C . ILE A 1 131 ? 9.186 5.601 -3.065 1.00 97.62 131 ILE A C 1
ATOM 1031 O O . ILE A 1 131 ? 10.333 5.923 -3.356 1.00 97.62 131 ILE A O 1
ATOM 1035 N N . ALA A 1 132 ? 8.694 4.394 -3.359 1.00 98.00 132 ALA A N 1
ATOM 1036 C CA . ALA A 1 132 ? 9.474 3.352 -4.023 1.00 98.00 132 ALA A CA 1
ATOM 1037 C C . ALA A 1 132 ? 9.962 3.790 -5.414 1.00 98.00 132 ALA A C 1
ATOM 1039 O O . ALA A 1 132 ? 11.115 3.546 -5.760 1.00 98.00 132 ALA A O 1
ATOM 1040 N N . ALA A 1 133 ? 9.129 4.496 -6.185 1.00 97.81 133 ALA A N 1
ATOM 1041 C CA . ALA A 1 133 ? 9.520 5.062 -7.475 1.00 97.81 133 ALA A CA 1
ATOM 1042 C C . ALA A 1 133 ? 10.622 6.130 -7.344 1.00 97.81 133 ALA A C 1
ATOM 1044 O O . ALA A 1 133 ? 11.593 6.117 -8.097 1.00 97.81 133 ALA A O 1
ATOM 1045 N N . ASN A 1 134 ? 10.519 7.021 -6.354 1.00 98.25 134 ASN A N 1
ATOM 1046 C CA . ASN A 1 134 ? 11.565 8.008 -6.068 1.00 98.25 134 ASN A CA 1
ATOM 1047 C C . ASN A 1 134 ? 12.866 7.348 -5.587 1.00 98.25 134 ASN A C 1
ATOM 1049 O O . ASN A 1 134 ? 13.954 7.775 -5.965 1.00 98.25 134 ASN A O 1
ATOM 1053 N N . LEU A 1 135 ? 12.775 6.284 -4.785 1.00 98.44 135 LEU A N 1
ATOM 1054 C CA . LEU A 1 135 ? 13.943 5.502 -4.380 1.00 98.44 135 LEU A CA 1
ATOM 1055 C C . LEU A 1 135 ? 14.577 4.778 -5.571 1.00 98.44 135 LEU A C 1
ATOM 1057 O O . LEU A 1 135 ? 15.800 4.691 -5.628 1.00 98.44 135 LEU A O 1
ATOM 1061 N N . ALA A 1 136 ? 13.785 4.321 -6.546 1.00 98.25 136 ALA A N 1
ATOM 1062 C CA . ALA A 1 136 ? 14.304 3.730 -7.776 1.00 98.25 136 ALA A CA 1
ATOM 1063 C C . ALA A 1 136 ? 15.143 4.734 -8.581 1.00 98.25 136 ALA A C 1
ATOM 1065 O O . ALA A 1 136 ? 16.212 4.359 -9.062 1.00 98.25 136 ALA A O 1
ATOM 1066 N N . ASN A 1 137 ? 14.729 6.008 -8.648 1.00 98.56 137 ASN A N 1
ATOM 1067 C CA . ASN A 1 137 ? 15.539 7.054 -9.285 1.00 98.56 137 ASN A CA 1
ATOM 1068 C C . ASN A 1 137 ? 16.956 7.117 -8.695 1.00 98.56 137 ASN A C 1
ATOM 1070 O O . ASN A 1 137 ? 17.941 7.208 -9.425 1.00 98.56 137 ASN A O 1
ATOM 1074 N N . ILE A 1 138 ? 17.047 7.067 -7.363 1.00 98.50 138 ILE A N 1
ATOM 1075 C CA . ILE A 1 138 ? 18.315 7.129 -6.629 1.00 98.50 138 ILE A CA 1
ATOM 1076 C C . ILE A 1 138 ? 19.104 5.835 -6.834 1.00 98.50 138 ILE A C 1
ATOM 1078 O O . ILE A 1 138 ? 20.281 5.874 -7.181 1.00 98.50 138 ILE A O 1
ATOM 1082 N N . TYR A 1 139 ? 18.453 4.690 -6.633 1.00 98.38 139 TYR A N 1
ATOM 1083 C CA . TYR A 1 139 ? 19.094 3.379 -6.640 1.00 98.38 139 TYR A CA 1
ATOM 1084 C C . TYR A 1 139 ? 19.711 3.031 -7.999 1.00 98.38 139 TYR A C 1
ATOM 1086 O O . TYR A 1 139 ? 20.829 2.528 -8.053 1.00 98.38 139 TYR A O 1
ATOM 1094 N N . TYR A 1 140 ? 19.006 3.329 -9.093 1.00 97.88 140 TYR A N 1
ATOM 1095 C CA . TYR A 1 140 ? 19.481 3.061 -10.453 1.00 97.88 140 TYR A CA 1
ATOM 1096 C C . TYR A 1 140 ? 20.230 4.241 -11.083 1.00 97.88 140 TYR A C 1
ATOM 1098 O O . TYR A 1 140 ? 20.662 4.137 -12.229 1.00 97.88 140 TYR A O 1
ATOM 1106 N N . ASN A 1 141 ? 20.402 5.347 -10.348 1.00 98.06 141 ASN A N 1
ATOM 1107 C CA . ASN A 1 141 ? 21.028 6.575 -10.838 1.00 98.06 141 ASN A CA 1
ATOM 1108 C C . ASN A 1 141 ? 20.393 7.092 -12.152 1.00 98.06 141 ASN A C 1
ATOM 1110 O O . ASN A 1 141 ? 21.087 7.536 -13.066 1.00 98.06 141 ASN A O 1
ATOM 1114 N N . ASP A 1 142 ? 19.061 7.023 -12.239 1.00 98.12 142 ASP A N 1
ATOM 1115 C CA . ASP A 1 142 ? 18.251 7.507 -13.362 1.00 98.12 142 ASP A CA 1
ATOM 1116 C C . ASP A 1 142 ? 17.058 8.300 -12.816 1.00 98.12 142 ASP A C 1
ATOM 1118 O O . ASP A 1 142 ? 16.054 7.739 -12.380 1.00 98.12 142 ASP A O 1
ATOM 1122 N N . SER A 1 143 ? 17.148 9.630 -12.860 1.00 97.88 143 SER A N 1
ATOM 1123 C CA . SER A 1 143 ? 16.106 10.527 -12.347 1.00 97.88 143 SER A CA 1
ATOM 1124 C C . SER A 1 143 ? 14.789 10.480 -13.130 1.00 97.88 143 SER A C 1
AT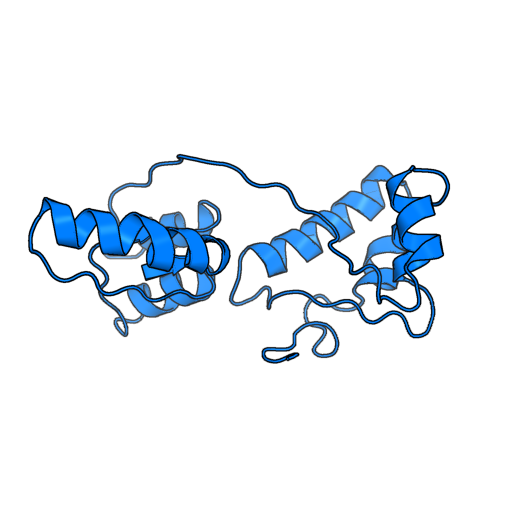OM 1126 O O . SER A 1 143 ? 13.795 11.044 -12.670 1.00 97.88 143 SER A O 1
ATOM 1128 N N . SER A 1 144 ? 14.754 9.811 -14.288 1.00 97.88 144 SER A N 1
ATOM 1129 C CA . SER A 1 144 ? 13.564 9.717 -15.132 1.00 97.88 144 SER A CA 1
ATOM 1130 C C . SER A 1 144 ? 12.616 8.582 -14.745 1.00 97.88 144 SER A C 1
ATOM 1132 O O . SER A 1 144 ? 11.463 8.617 -15.172 1.00 97.88 144 SER A O 1
ATOM 1134 N N . ILE A 1 145 ? 13.048 7.590 -13.949 1.00 98.25 145 ILE A N 1
ATOM 1135 C CA . ILE A 1 145 ? 12.269 6.363 -13.701 1.00 98.25 145 ILE A CA 1
ATOM 1136 C C . ILE A 1 145 ? 10.870 6.696 -13.185 1.00 98.25 145 ILE A C 1
ATOM 1138 O O . ILE A 1 145 ? 9.892 6.333 -13.833 1.00 98.25 145 ILE A O 1
ATOM 1142 N N . LYS A 1 146 ? 10.750 7.437 -12.077 1.00 97.69 146 LYS A N 1
ATOM 1143 C CA . LYS A 1 146 ? 9.450 7.805 -11.489 1.00 97.69 146 LYS A CA 1
ATOM 1144 C C . LYS A 1 146 ? 8.526 8.468 -12.504 1.00 97.69 146 LYS A C 1
ATOM 1146 O O . LYS A 1 146 ? 7.344 8.133 -12.550 1.00 97.69 146 LYS A O 1
ATOM 1151 N N . GLU A 1 147 ? 9.055 9.383 -13.309 1.00 97.50 147 GLU A N 1
ATOM 1152 C CA . GLU A 1 147 ? 8.267 10.093 -14.316 1.00 97.50 147 GLU A CA 1
ATOM 1153 C C . GLU A 1 147 ? 7.788 9.144 -15.419 1.00 97.50 147 GLU A C 1
ATOM 1155 O O . GLU A 1 147 ? 6.610 9.154 -15.768 1.00 97.50 147 GLU A O 1
ATOM 1160 N N . ARG A 1 148 ? 8.661 8.246 -15.899 1.00 96.50 148 ARG A N 1
ATOM 1161 C CA . ARG A 1 148 ? 8.301 7.230 -16.900 1.00 96.50 148 ARG A CA 1
ATOM 1162 C C . ARG A 1 148 ? 7.221 6.268 -16.397 1.00 96.50 148 ARG A C 1
ATOM 1164 O O . ARG A 1 148 ? 6.361 5.869 -17.179 1.00 96.50 148 ARG A O 1
ATOM 1171 N N . ILE A 1 149 ? 7.258 5.906 -15.112 1.00 95.50 149 ILE A N 1
ATOM 1172 C CA . ILE A 1 149 ? 6.406 4.844 -14.561 1.00 95.50 149 ILE A CA 1
ATOM 1173 C C . ILE A 1 149 ? 5.108 5.350 -13.918 1.00 95.50 149 ILE A C 1
ATOM 1175 O O . ILE A 1 149 ? 4.076 4.687 -14.018 1.00 95.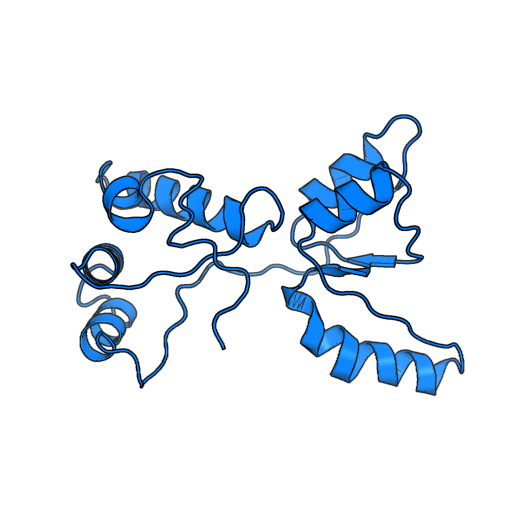50 149 ILE A O 1
ATOM 1179 N N . LEU A 1 150 ? 5.126 6.506 -13.250 1.00 95.69 150 LEU A N 1
ATOM 1180 C CA . LEU A 1 150 ? 3.975 7.058 -12.524 1.00 95.69 150 LEU A CA 1
ATOM 1181 C C . LEU A 1 150 ? 3.470 8.374 -13.125 1.00 95.69 150 LEU A C 1
ATOM 1183 O O . LEU A 1 150 ? 2.268 8.647 -13.041 1.00 95.69 150 LEU A O 1
ATOM 1187 N N . GLY A 1 151 ? 4.356 9.173 -13.727 1.00 94.75 151 GLY A N 1
ATOM 1188 C CA . GLY A 1 151 ? 4.091 10.581 -14.020 1.00 94.75 151 GLY A CA 1
ATOM 1189 C C . GLY A 1 151 ? 3.769 11.339 -12.731 1.00 94.75 151 GLY A C 1
ATOM 1190 O O . GLY A 1 151 ? 4.423 11.145 -11.705 1.00 94.75 151 GLY A O 1
ATOM 1191 N N . GLU A 1 152 ? 2.709 12.144 -12.749 1.00 94.44 152 GLU A N 1
ATOM 1192 C CA . GLU A 1 152 ? 2.209 12.868 -11.576 1.00 94.44 152 GLU A CA 1
ATOM 1193 C C . GLU A 1 152 ? 1.851 11.954 -10.386 1.00 94.44 152 GLU A C 1
ATOM 1195 O O . GLU A 1 152 ? 1.283 10.866 -10.533 1.00 94.44 152 GLU A O 1
ATOM 1200 N N . ASP A 1 153 ? 2.097 12.441 -9.166 1.00 94.06 153 ASP A N 1
ATOM 1201 C CA . ASP A 1 153 ? 1.789 11.716 -7.919 1.00 94.06 153 ASP A CA 1
ATOM 1202 C C . ASP A 1 153 ? 0.299 11.381 -7.800 1.00 94.06 153 ASP A C 1
ATOM 1204 O O . ASP A 1 153 ? -0.084 10.326 -7.282 1.00 94.06 153 ASP A O 1
ATOM 1208 N N . ARG A 1 154 ? -0.553 12.237 -8.367 1.00 90.62 154 ARG A N 1
ATOM 1209 C CA . ARG A 1 154 ? -1.983 11.998 -8.531 1.00 90.62 154 ARG A CA 1
ATOM 1210 C C . ARG A 1 154 ? -2.290 11.734 -10.000 1.00 90.62 154 ARG A C 1
ATOM 1212 O O . ARG A 1 154 ? -2.690 12.633 -10.731 1.00 90.62 154 ARG A O 1
ATOM 1219 N N . ASN A 1 155 ? -2.127 10.480 -10.415 1.00 92.44 155 ASN A N 1
ATOM 1220 C CA . ASN A 1 155 ? -2.422 10.025 -11.770 1.00 92.44 155 ASN A CA 1
ATOM 1221 C C . ASN A 1 155 ? -3.724 9.198 -11.793 1.00 92.44 155 ASN A C 1
ATOM 1223 O O . ASN A 1 155 ? -3.697 8.007 -11.460 1.00 92.44 155 ASN A O 1
ATOM 1227 N N . PRO A 1 156 ? -4.869 9.773 -12.218 1.00 90.44 156 PRO A N 1
ATOM 1228 C CA . PRO A 1 156 ? -6.154 9.071 -12.229 1.00 90.44 156 PRO A CA 1
ATOM 1229 C C . PRO A 1 156 ? -6.180 7.829 -13.124 1.00 90.44 156 PRO A C 1
ATOM 1231 O O . PRO A 1 156 ? -7.002 6.944 -12.912 1.00 90.44 156 PRO A O 1
ATOM 1234 N N . LYS A 1 157 ? -5.281 7.725 -14.115 1.00 90.81 157 LYS A N 1
ATOM 1235 C CA . LYS A 1 157 ? -5.203 6.538 -14.982 1.00 90.81 157 LYS A CA 1
ATOM 1236 C C . LYS A 1 157 ? -4.721 5.299 -14.225 1.00 90.81 157 LYS A C 1
ATOM 1238 O O . LYS A 1 157 ? -5.063 4.190 -14.618 1.00 90.81 157 LYS A O 1
ATOM 1243 N N . GLN A 1 158 ? -3.959 5.499 -13.148 1.00 92.00 158 GLN A N 1
ATOM 1244 C CA . GLN A 1 158 ? -3.397 4.432 -12.318 1.00 92.00 158 GLN A CA 1
ATOM 1245 C C . GLN A 1 158 ? -4.192 4.204 -11.027 1.00 92.00 158 GLN A C 1
ATOM 1247 O O . GLN A 1 158 ? -4.087 3.143 -10.418 1.00 92.00 158 GLN A O 1
ATOM 1252 N N . ILE A 1 159 ? -4.986 5.193 -10.608 1.00 88.62 159 ILE A N 1
ATOM 1253 C CA . ILE A 1 159 ? -5.810 5.158 -9.399 1.00 88.62 159 ILE A CA 1
ATOM 1254 C C . ILE A 1 159 ? -7.248 4.844 -9.821 1.00 88.62 159 ILE A C 1
ATOM 1256 O O . ILE A 1 159 ? -8.045 5.738 -10.090 1.00 88.62 159 ILE A O 1
ATOM 1260 N N . SER A 1 160 ? -7.593 3.562 -9.909 1.00 67.81 160 SER A N 1
ATOM 1261 C CA . SER A 1 160 ? -8.962 3.129 -10.209 1.00 67.81 160 SER A CA 1
ATOM 1262 C C . SER A 1 160 ? -9.556 2.388 -9.011 1.00 67.81 160 SER A C 1
ATOM 1264 O O . SER A 1 160 ? -8.970 1.420 -8.532 1.00 67.81 160 SER A O 1
ATOM 1266 N N . GLN A 1 161 ? -10.752 2.795 -8.568 1.00 50.53 161 GLN A N 1
ATOM 1267 C CA . GLN A 1 161 ? -11.500 2.123 -7.493 1.00 50.53 161 GLN A CA 1
ATOM 1268 C C . GLN A 1 161 ? -12.216 0.835 -7.936 1.00 50.53 161 GLN A C 1
ATOM 1270 O O . GLN A 1 161 ? -12.749 0.119 -7.093 1.00 50.53 161 GLN A O 1
ATOM 1275 N N . LYS A 1 162 ? -12.249 0.527 -9.237 1.00 41.22 162 LYS A N 1
ATOM 1276 C CA . LYS A 1 162 ? -12.871 -0.684 -9.781 1.00 41.22 162 LYS A CA 1
ATOM 1277 C C . LYS A 1 162 ? -12.166 -1.089 -11.067 1.00 41.22 162 LYS A C 1
ATOM 1279 O O . LYS A 1 162 ? -12.416 -0.509 -12.120 1.00 41.22 162 LYS A O 1
ATOM 1284 N N . ARG A 1 163 ? -11.346 -2.128 -10.990 1.00 38.88 163 ARG A N 1
ATOM 1285 C CA . ARG A 1 163 ? -11.170 -3.043 -12.116 1.00 38.88 163 ARG A CA 1
ATOM 1286 C C . ARG A 1 163 ? -11.631 -4.419 -11.628 1.00 38.88 163 ARG A C 1
ATOM 1288 O O . ARG A 1 163 ? -11.368 -4.713 -10.462 1.00 38.88 163 ARG A O 1
ATOM 1295 N N . PRO A 1 164 ? -12.437 -5.123 -12.439 1.00 35.91 164 PRO A N 1
ATOM 1296 C CA . PRO A 1 164 ? -13.124 -6.352 -12.048 1.00 35.91 164 PRO A CA 1
ATOM 1297 C C . PRO A 1 164 ? -12.169 -7.430 -11.534 1.00 35.91 164 PRO A C 1
ATOM 1299 O O . PRO A 1 164 ? -10.997 -7.439 -11.977 1.00 35.91 164 PRO A O 1
#

Foldseek 3Di:
DEEQVCVCVVVVPVQVVCCVVPVDHDDDDYWALLQVLVCQLVVVDDDPDYYHDDDVSQVSQCPDVVRNDVDDDDDDDDDDDDDDDPPDPLNVVCVCCVVVVDPPLVSLLDPPRQAAFAQPNIHPRLVVVLVVQCVCCVVVVNVCSSCSRPNDSDDVSRHDPDDD

Sequence (164 aa):
MYAGSFVKIFEDIIGPAFQNQTGHTYVGEGKGSVQVSNLIRDGFRTPDIFVSAGTIPITRLMNNTPPLADWLLEFGSAEMVITYSPNSPYYADLEKARKGEIPWYDVISQKGFDFGRTDSELDPKGYYTIIAANLANIYYNDSSIKERILGEDRNPKQISQKRP

Secondary structure (DSSP, 8-state):
-EEGGGHHHIIIIIHHHHHHHH-PPP---EE-HHHHHHHHHTTS---S--B-SSSHHHHHHHTSSS-S-S---------------TT-TTHHHHHHHHTTSS-HHHHHTSTT----B--TTT-HHHHHHHHHHHHHHHHTT-TTHHHHHT-SSS-TTTB-S---